Protein AF-A0A224Z0H7-F1 (afdb_monomer_lite)

Radius of gyration: 17.5 Å; chains: 1; bounding box: 43×36×44 Å

Foldseek 3Di:
DLVVLLVVCVVDVDQEDEPELPDDDCPVLVPDPVSVVVCVVVVHDDVLVVSLVVVLVVQVSNVVSNHEYEYELSCVVSVRDHDLAYEYEYADPPRLVSCCVCVVVNYHYHYCNQPPVVPDDPDPCVVSSVPDDPPND

pLDDT: mean 95.7, std 2.42, range [88.25, 98.56]

Secondary structure (DSSP, 8-state):
-HHHHHHHHHH--SSEEE----S---HHHHH-HHHHHHHHHHT--SHHHHHHHHHHHHHHHHHHTT-EEEEEHHHHHTT----TTPEEEE-SSSHHHHHHHHHHTT-EEEE-TT--SSS--SS-THHHHHH--TT--

Sequence (137 aa):
MSRFFTEVARVFPDQYLHLGGDEVDFDCWKSNPNITCFMQKIGISSFEQLEEHYIQRLLEIVRTLGKSYVVWQEVFDNNVKIAPDTVVHVWKPPHNEELALATSAGYKALLSACWYLDHISYGSDWKKYYACDPHDF

Organism: NCBI:txid60191

Structure (mmCIF, N/CA/C/O backbone):
data_AF-A0A224Z0H7-F1
#
_entry.id   AF-A0A224Z0H7-F1
#
loop_
_atom_site.group_PDB
_atom_site.id
_atom_site.type_symbol
_atom_site.label_atom_id
_atom_site.label_alt_id
_atom_site.label_comp_id
_atom_site.label_asym_id
_atom_site.label_entity_id
_atom_site.label_seq_id
_atom_site.pdbx_PDB_ins_code
_atom_site.Cartn_x
_atom_site.Cartn_y
_atom_site.Cartn_z
_atom_site.occupancy
_atom_site.B_iso_or_equiv
_atom_site.auth_seq_id
_atom_site.auth_comp_id
_atom_site.auth_asym_id
_atom_site.auth_atom_id
_atom_site.pdbx_PDB_model_num
ATOM 1 N N . MET A 1 1 ? -17.216 7.082 3.456 1.00 88.88 1 MET A N 1
ATOM 2 C CA . MET A 1 1 ? -16.425 6.140 2.636 1.00 88.88 1 MET A CA 1
ATOM 3 C C . MET A 1 1 ? -17.220 4.947 2.112 1.00 88.88 1 MET A C 1
ATOM 5 O O . MET A 1 1 ? -17.126 4.700 0.922 1.00 88.88 1 MET A O 1
ATOM 9 N N . SER A 1 2 ? -18.071 4.277 2.904 1.00 94.75 2 SER A N 1
ATOM 10 C CA . SER A 1 2 ? -18.829 3.090 2.437 1.00 94.75 2 SER A CA 1
ATOM 11 C C . SER A 1 2 ? -19.592 3.271 1.110 1.00 94.75 2 SER A C 1
ATOM 13 O O . SER A 1 2 ? -19.425 2.457 0.204 1.00 94.75 2 SER A O 1
ATOM 15 N N . ARG A 1 3 ? -20.350 4.367 0.933 1.00 97.50 3 ARG A N 1
ATOM 16 C CA . ARG A 1 3 ? -21.063 4.644 -0.331 1.00 97.50 3 ARG A CA 1
ATOM 17 C C . ARG A 1 3 ? -20.128 4.711 -1.545 1.00 97.50 3 ARG A C 1
ATOM 19 O O . ARG A 1 3 ? -20.461 4.159 -2.584 1.00 97.50 3 ARG A O 1
ATOM 26 N N . PHE A 1 4 ? -18.977 5.366 -1.396 1.00 97.88 4 PHE A N 1
ATOM 27 C CA . PHE A 1 4 ? -17.991 5.512 -2.467 1.00 97.88 4 PHE A CA 1
ATOM 28 C C . PHE A 1 4 ? -17.381 4.159 -2.840 1.00 97.88 4 PHE A C 1
ATOM 30 O O . PHE A 1 4 ? -17.461 3.751 -3.991 1.00 97.88 4 PHE A O 1
ATOM 37 N N . PHE A 1 5 ? -16.880 3.399 -1.862 1.00 97.19 5 PHE A N 1
ATOM 38 C CA . PHE A 1 5 ? -16.296 2.085 -2.145 1.00 97.19 5 PHE A CA 1
ATOM 39 C C . PHE A 1 5 ? -17.317 1.065 -2.658 1.00 97.19 5 PHE A C 1
ATOM 41 O O . PHE A 1 5 ? -16.957 0.195 -3.440 1.00 97.19 5 PHE A O 1
ATOM 48 N N . THR A 1 6 ? -18.599 1.205 -2.304 1.00 97.75 6 THR A N 1
ATOM 49 C CA . THR A 1 6 ? -19.676 0.402 -2.909 1.00 97.75 6 THR A CA 1
ATOM 50 C C . THR A 1 6 ? -19.810 0.679 -4.407 1.00 97.75 6 THR A C 1
ATOM 52 O O . THR A 1 6 ? -20.038 -0.243 -5.183 1.00 97.75 6 THR A O 1
ATOM 55 N N . GLU A 1 7 ? -19.688 1.939 -4.827 1.00 98.25 7 GLU A N 1
ATOM 56 C CA . GLU A 1 7 ? -19.693 2.309 -6.244 1.00 98.25 7 GLU A CA 1
ATOM 57 C C . GLU A 1 7 ? -18.439 1.786 -6.951 1.00 98.25 7 GLU A C 1
ATOM 59 O O . GLU A 1 7 ? -18.563 1.093 -7.957 1.00 98.25 7 GLU A O 1
ATOM 64 N N . VAL A 1 8 ? -17.252 2.013 -6.375 1.00 97.94 8 VAL A N 1
ATOM 65 C CA . VAL A 1 8 ? -15.973 1.496 -6.895 1.00 97.94 8 VAL A CA 1
ATOM 66 C C . VAL A 1 8 ? -16.037 -0.023 -7.081 1.00 97.94 8 VAL A C 1
ATOM 68 O O . VAL A 1 8 ? -15.767 -0.518 -8.170 1.00 97.94 8 VAL A O 1
ATOM 71 N N . ALA A 1 9 ? -16.487 -0.772 -6.073 1.00 96.75 9 ALA A N 1
ATOM 72 C CA . ALA A 1 9 ? -16.592 -2.230 -6.146 1.00 96.75 9 ALA A CA 1
ATOM 73 C C . ALA A 1 9 ? -17.585 -2.727 -7.214 1.00 96.75 9 ALA A C 1
ATOM 75 O O . ALA A 1 9 ? -17.457 -3.860 -7.676 1.00 96.75 9 ALA A O 1
ATOM 76 N N . ARG A 1 10 ? -18.570 -1.902 -7.605 1.00 97.12 10 ARG A N 1
ATOM 77 C CA . ARG A 1 10 ? -19.505 -2.198 -8.705 1.00 97.12 10 ARG A CA 1
ATOM 78 C C . ARG A 1 10 ? -18.923 -1.865 -10.075 1.00 97.12 10 ARG A C 1
ATOM 80 O O . ARG A 1 10 ? -19.218 -2.573 -11.030 1.00 97.12 10 ARG A O 1
ATOM 87 N N . VAL A 1 11 ? -18.150 -0.786 -10.176 1.00 98.44 11 VAL A N 1
ATOM 88 C CA . VAL A 1 11 ? -17.534 -0.334 -11.433 1.00 98.44 11 VAL A CA 1
ATOM 89 C C . VAL A 1 11 ? -16.356 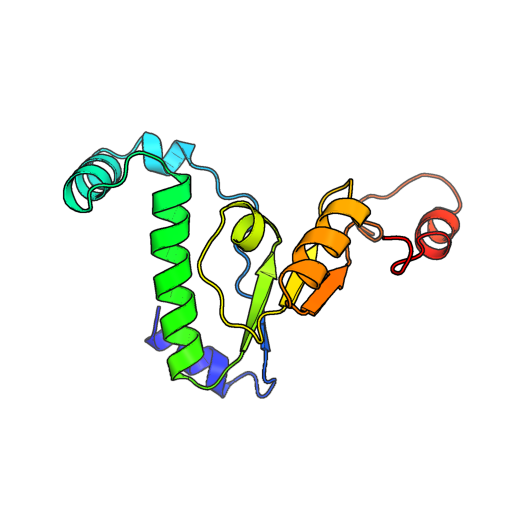-1.227 -11.816 1.00 98.44 11 VAL A C 1
ATOM 91 O O . VAL A 1 11 ? -16.219 -1.591 -12.982 1.00 98.44 11 VAL A O 1
ATOM 94 N N . PHE A 1 12 ? -15.525 -1.604 -10.844 1.00 97.94 12 PHE A N 1
ATOM 95 C CA . PHE A 1 12 ? -14.320 -2.393 -11.074 1.00 97.94 12 PHE A CA 1
ATOM 96 C C . PHE A 1 12 ? -14.573 -3.873 -10.734 1.00 97.94 12 PHE A C 1
ATOM 98 O O . PHE A 1 12 ? -14.758 -4.223 -9.562 1.00 97.94 12 PHE A O 1
ATOM 105 N N . PRO A 1 13 ? -14.595 -4.770 -11.740 1.00 96.50 13 PRO A N 1
ATOM 106 C CA . PRO A 1 13 ? -14.902 -6.181 -11.521 1.00 96.50 13 PRO A CA 1
ATOM 107 C C . PRO A 1 13 ? -13.764 -6.936 -10.826 1.00 96.50 13 PRO A C 1
ATOM 109 O O . PRO A 1 13 ? -14.037 -7.955 -10.196 1.00 96.50 13 PRO A O 1
ATOM 112 N N . ASP A 1 14 ? -12.528 -6.428 -10.898 1.00 97.81 14 ASP A N 1
ATOM 113 C CA . ASP A 1 14 ? -11.346 -7.065 -10.311 1.00 97.81 14 ASP A CA 1
ATOM 114 C C . ASP A 1 14 ? -11.503 -7.329 -8.808 1.00 97.81 14 ASP A C 1
ATOM 116 O O . ASP A 1 14 ? -12.177 -6.578 -8.097 1.00 97.81 14 ASP A O 1
ATOM 120 N N . GLN A 1 15 ? -10.909 -8.418 -8.323 1.00 95.69 15 GLN A N 1
ATOM 121 C CA . GLN A 1 15 ? -11.040 -8.833 -6.930 1.00 95.69 15 GLN A CA 1
ATOM 122 C C . GLN A 1 15 ? -10.309 -7.898 -5.960 1.00 95.69 15 GLN A C 1
ATOM 124 O O . GLN A 1 15 ? -10.721 -7.788 -4.803 1.00 95.69 15 GLN A O 1
ATOM 129 N N . TYR A 1 16 ? -9.251 -7.232 -6.417 1.00 96.44 16 TYR A N 1
ATOM 130 C CA . TYR A 1 16 ? -8.389 -6.402 -5.596 1.00 96.44 16 TYR A CA 1
ATOM 131 C C . TYR A 1 16 ? -8.673 -4.912 -5.797 1.00 96.44 16 TYR A C 1
ATOM 133 O O . TYR A 1 16 ? -8.872 -4.426 -6.908 1.00 96.44 16 TYR A O 1
ATOM 141 N N . LEU A 1 17 ? -8.640 -4.163 -4.696 1.00 97.31 17 LEU A N 1
ATOM 142 C CA . LEU A 1 17 ? -8.598 -2.702 -4.707 1.00 97.31 17 LEU A CA 1
ATOM 143 C C . LEU A 1 17 ? -7.297 -2.228 -4.056 1.00 97.31 17 LEU A C 1
ATOM 145 O O . LEU A 1 17 ? -6.967 -2.663 -2.954 1.00 97.31 17 LEU A O 1
ATOM 149 N N . HIS A 1 18 ? -6.572 -1.325 -4.717 1.00 97.88 18 HIS A N 1
ATOM 150 C CA . HIS A 1 18 ? -5.409 -0.678 -4.111 1.00 97.88 18 HIS A CA 1
ATOM 151 C C . HIS A 1 18 ? -5.878 0.475 -3.223 1.00 97.88 18 HIS A C 1
ATOM 153 O O . HIS A 1 18 ? -6.560 1.383 -3.698 1.00 97.88 18 HIS A O 1
ATOM 159 N N . LEU A 1 19 ? -5.547 0.429 -1.934 1.00 96.94 19 LEU A N 1
ATOM 160 C CA . LEU A 1 19 ? -6.057 1.380 -0.938 1.00 96.94 19 LEU A CA 1
ATOM 161 C C . LEU A 1 19 ? -5.064 2.488 -0.584 1.00 96.94 19 LEU A C 1
ATOM 163 O O . LEU A 1 19 ? -5.439 3.429 0.112 1.00 96.94 19 LEU A O 1
ATOM 167 N N . GLY A 1 20 ? -3.838 2.397 -1.100 1.00 96.56 20 GLY A N 1
ATOM 168 C CA . GLY A 1 20 ? -2.787 3.369 -0.824 1.00 96.56 20 GLY A CA 1
ATOM 169 C C . GLY A 1 20 ? -2.241 3.162 0.586 1.00 96.56 20 GLY A C 1
ATOM 170 O O . GLY A 1 20 ? -1.921 2.026 0.947 1.00 96.56 20 GLY A O 1
ATOM 171 N N . GLY A 1 21 ? -2.186 4.246 1.360 1.00 93.56 21 GLY A N 1
ATOM 172 C CA . GLY A 1 21 ? -1.640 4.262 2.720 1.00 93.56 21 GLY A CA 1
ATOM 173 C C . GLY A 1 21 ? -0.163 4.652 2.777 1.00 93.56 21 GLY A C 1
ATOM 174 O O . GLY A 1 21 ? 0.497 4.329 3.749 1.00 93.56 21 GLY A O 1
ATOM 175 N N . ASP A 1 22 ? 0.350 5.290 1.728 1.00 95.38 22 ASP A N 1
ATOM 176 C CA . ASP A 1 22 ? 1.705 5.822 1.609 1.00 95.38 22 ASP A CA 1
ATOM 177 C C . ASP A 1 22 ? 1.795 7.287 2.059 1.00 95.38 22 ASP A C 1
ATOM 179 O O . ASP A 1 22 ? 0.823 8.039 1.970 1.00 95.38 22 ASP A O 1
ATOM 183 N N . GLU A 1 23 ? 2.989 7.684 2.517 1.00 93.06 23 GLU A N 1
ATOM 184 C CA . GLU A 1 23 ? 3.413 9.081 2.721 1.00 93.06 23 GLU A CA 1
ATOM 185 C C . GLU A 1 23 ? 2.418 9.975 3.489 1.00 93.06 23 GLU A C 1
ATOM 187 O O . GLU A 1 23 ? 2.245 11.160 3.187 1.00 93.06 23 GLU A O 1
ATOM 192 N N . VAL A 1 24 ? 1.751 9.428 4.509 1.00 93.31 24 VAL A N 1
ATOM 193 C CA . VAL A 1 24 ? 0.796 10.207 5.302 1.00 93.31 24 VAL A CA 1
ATOM 194 C C . VAL A 1 24 ? 1.534 11.244 6.152 1.00 93.31 24 VAL A C 1
ATOM 196 O O . VAL A 1 24 ? 2.180 10.929 7.147 1.00 93.31 24 VAL A O 1
ATOM 199 N N . ASP A 1 25 ? 1.398 12.514 5.771 1.00 94.31 25 ASP A N 1
ATOM 200 C CA . ASP A 1 25 ? 1.919 13.644 6.539 1.00 94.31 25 ASP A CA 1
ATOM 201 C C . ASP A 1 25 ? 1.033 13.951 7.760 1.00 94.31 25 ASP A C 1
ATOM 203 O O . ASP A 1 25 ? -0.148 14.308 7.654 1.00 94.31 25 ASP A O 1
ATOM 207 N N . PHE A 1 26 ? 1.626 13.850 8.949 1.00 94.62 26 PHE A N 1
ATOM 208 C CA . PHE A 1 26 ? 0.942 14.064 10.220 1.00 94.62 26 PHE A CA 1
ATOM 209 C C . PHE A 1 26 ? 0.900 15.529 10.676 1.00 94.62 26 PHE A C 1
ATOM 211 O O . PHE A 1 26 ? 0.164 15.840 11.619 1.00 94.62 26 PHE A O 1
ATOM 218 N N . ASP A 1 27 ? 1.616 16.459 10.038 1.00 97.00 27 ASP A N 1
ATOM 219 C CA . ASP A 1 27 ? 1.698 17.852 10.502 1.00 97.00 27 ASP A CA 1
ATOM 220 C C . ASP A 1 27 ? 0.334 18.560 10.466 1.00 97.00 27 ASP A C 1
ATOM 222 O O . ASP A 1 27 ? -0.036 19.309 11.385 1.00 97.00 27 ASP A O 1
ATOM 226 N N . CYS A 1 28 ? -0.485 18.261 9.455 1.00 97.50 28 CYS A N 1
ATOM 227 C CA . CYS A 1 28 ? -1.849 18.779 9.373 1.00 97.50 28 CYS A CA 1
ATOM 228 C C . CYS A 1 28 ? -2.736 18.244 10.513 1.00 97.50 28 CYS A C 1
ATOM 230 O O . CYS A 1 28 ? -3.506 18.996 11.115 1.00 97.50 28 CYS A O 1
ATOM 232 N N . TRP A 1 29 ? -2.603 16.963 10.867 1.00 97.56 29 TRP A N 1
ATOM 233 C CA . TRP A 1 29 ? -3.341 16.373 11.988 1.00 97.56 29 TRP A CA 1
ATOM 234 C C . TRP A 1 29 ? -2.895 16.946 13.327 1.00 97.56 29 TRP A C 1
ATOM 236 O O . TRP A 1 29 ? -3.727 17.297 14.165 1.00 97.56 29 TRP A O 1
ATOM 246 N N . LYS A 1 30 ? -1.585 17.108 13.500 1.00 96.12 30 LYS A N 1
ATOM 247 C CA . LYS A 1 30 ? -0.966 17.653 14.705 1.00 96.12 30 LYS A CA 1
ATOM 248 C C . LYS A 1 30 ? -1.359 19.099 14.972 1.00 96.12 30 LYS A C 1
ATOM 250 O O . LYS A 1 30 ? -1.572 19.470 16.125 1.00 96.12 30 LYS A O 1
ATOM 255 N N . SER A 1 31 ? -1.485 19.909 13.924 1.00 97.44 31 SER A N 1
ATOM 256 C CA . SER A 1 31 ? -1.899 21.312 14.044 1.00 97.44 31 SER A CA 1
ATOM 257 C C . SER A 1 31 ? -3.396 21.498 14.333 1.00 97.44 31 SER A C 1
ATOM 259 O O . SER A 1 31 ? -3.816 22.598 14.696 1.00 97.44 31 SER A O 1
ATOM 261 N N . ASN A 1 32 ? -4.217 20.446 14.222 1.00 98.19 32 ASN A N 1
ATOM 262 C CA . ASN A 1 32 ? -5.666 20.541 14.371 1.00 98.19 32 ASN A CA 1
ATOM 263 C C . ASN A 1 32 ? -6.144 20.155 15.793 1.00 98.19 32 ASN A C 1
ATOM 265 O O . ASN A 1 32 ? -6.084 18.980 16.169 1.00 98.19 32 ASN A O 1
ATOM 269 N N . PRO A 1 33 ? -6.718 21.091 16.578 1.00 97.81 33 PRO A N 1
ATOM 270 C CA . PRO A 1 33 ? -7.136 20.820 17.958 1.00 97.81 33 PRO A CA 1
ATOM 271 C C . PRO A 1 33 ? -8.307 19.831 18.073 1.00 97.81 33 PRO A C 1
ATOM 273 O O . PRO A 1 33 ? -8.438 19.138 19.081 1.00 97.81 33 PRO A O 1
ATOM 276 N N . ASN A 1 34 ? -9.160 19.725 17.050 1.00 98.50 34 ASN A N 1
ATOM 277 C CA . ASN A 1 34 ? -10.254 18.753 17.062 1.00 98.50 34 ASN A CA 1
ATOM 278 C C . ASN A 1 34 ? -9.723 17.325 16.889 1.00 98.50 34 ASN A C 1
ATOM 280 O O . ASN A 1 34 ? -10.263 16.397 17.490 1.00 98.50 34 ASN A O 1
ATOM 284 N N . ILE A 1 35 ? -8.660 17.152 16.097 1.00 98.00 35 ILE A N 1
ATOM 285 C CA . ILE A 1 35 ? -8.024 15.849 15.880 1.00 98.00 35 ILE A CA 1
ATOM 286 C C . ILE A 1 35 ? -7.283 15.411 17.140 1.00 98.00 35 ILE A C 1
ATOM 288 O O . ILE A 1 35 ? -7.489 14.292 17.598 1.00 98.00 35 ILE A O 1
ATOM 292 N N . THR A 1 36 ? -6.508 16.295 17.769 1.00 96.12 36 THR A N 1
ATOM 293 C CA . THR A 1 36 ? -5.814 15.955 19.022 1.00 96.12 36 THR A CA 1
ATOM 294 C C . THR A 1 36 ? -6.794 15.642 20.159 1.00 96.12 36 THR A C 1
ATOM 296 O O . THR A 1 36 ? -6.587 14.686 20.906 1.00 96.12 36 THR A O 1
ATOM 299 N N . CYS A 1 37 ? -7.919 16.362 20.249 1.00 97.75 37 CYS A N 1
ATOM 300 C CA . CYS A 1 37 ? -9.001 16.026 21.178 1.00 97.75 37 CYS A CA 1
ATOM 301 C C . CYS A 1 37 ? -9.635 14.660 20.860 1.00 97.75 37 CYS A C 1
ATOM 303 O O . CYS A 1 37 ? -9.899 13.863 21.764 1.00 97.75 37 CYS A O 1
ATOM 305 N N . PHE A 1 38 ? -9.850 14.353 19.578 1.00 98.06 38 PHE A N 1
ATOM 306 C CA . PHE A 1 38 ? -10.345 13.046 19.152 1.00 98.06 38 PHE A CA 1
ATOM 307 C C . PHE A 1 38 ? -9.377 11.916 19.528 1.00 98.06 38 PHE A C 1
ATOM 309 O O . PHE A 1 38 ? -9.830 10.917 20.081 1.00 98.06 38 PHE A O 1
ATOM 316 N N . MET A 1 39 ? -8.069 12.096 19.316 1.00 97.69 39 MET A N 1
ATOM 317 C CA . MET A 1 39 ? -7.030 11.133 19.707 1.00 97.69 39 MET A CA 1
ATOM 318 C C . MET A 1 39 ? -7.076 10.828 21.207 1.00 97.69 39 MET A C 1
ATOM 320 O O . MET A 1 39 ? -7.121 9.663 21.596 1.00 97.69 39 MET A O 1
ATOM 324 N N . GLN A 1 40 ? -7.175 11.865 22.048 1.00 96.94 40 GLN A N 1
ATOM 325 C CA . GLN A 1 40 ? -7.337 11.703 23.498 1.00 96.94 40 GLN A CA 1
ATOM 326 C C . GLN A 1 40 ? -8.611 10.926 23.850 1.00 96.94 40 GLN A C 1
ATOM 328 O O . GLN A 1 40 ? -8.587 10.052 24.714 1.00 96.94 40 GLN A O 1
ATOM 333 N N . LYS A 1 41 ? -9.725 11.210 23.162 1.00 97.62 41 LYS A N 1
ATOM 334 C CA . LYS A 1 41 ? -11.012 10.541 23.391 1.00 97.62 41 LYS A CA 1
ATOM 335 C C . LYS A 1 41 ? -10.972 9.048 23.061 1.00 97.62 41 LYS A C 1
ATOM 337 O O . LYS A 1 41 ? -11.632 8.271 23.747 1.00 97.62 41 LYS A O 1
ATOM 342 N N . ILE A 1 42 ? -10.253 8.655 22.011 1.00 96.56 42 ILE A N 1
ATOM 343 C CA . ILE A 1 42 ? -10.118 7.245 21.614 1.00 96.56 42 ILE A CA 1
ATOM 344 C C . ILE A 1 42 ? -8.906 6.554 22.255 1.00 96.56 42 ILE A C 1
ATOM 346 O O . ILE A 1 42 ? -8.715 5.361 22.043 1.00 96.56 42 ILE A O 1
ATOM 350 N N . GLY A 1 43 ? -8.126 7.276 23.066 1.00 96.56 43 GLY A N 1
ATOM 351 C CA . GLY A 1 43 ? -7.036 6.721 23.867 1.00 96.56 43 GLY A CA 1
ATOM 352 C C . GLY A 1 43 ? -5.769 6.380 23.082 1.00 96.56 43 GLY A C 1
ATOM 353 O O . GLY A 1 43 ? -5.047 5.478 23.495 1.00 96.56 43 GLY A O 1
ATOM 354 N N . ILE A 1 44 ? -5.495 7.074 21.974 1.00 95.38 44 ILE A N 1
ATOM 355 C CA . ILE A 1 44 ? -4.259 6.895 21.193 1.00 95.38 44 ILE A CA 1
ATOM 356 C C . ILE A 1 44 ? -3.287 8.051 21.432 1.00 95.38 44 ILE A C 1
ATOM 358 O O . ILE A 1 44 ? -3.704 9.190 21.662 1.00 95.38 44 ILE A O 1
ATOM 362 N N . SER A 1 45 ? -1.989 7.757 21.386 1.00 92.56 45 SER A N 1
ATOM 363 C CA . SER A 1 45 ? -0.920 8.705 21.722 1.00 92.56 45 SER A CA 1
ATOM 364 C C . SER A 1 45 ? -0.016 9.072 20.548 1.00 92.56 45 SER A C 1
ATOM 366 O O . SER A 1 45 ? 0.745 10.030 20.674 1.00 92.56 45 SER A O 1
ATOM 368 N N . SER A 1 46 ? -0.087 8.348 19.429 1.00 93.25 46 SER A N 1
ATOM 369 C CA . SER A 1 46 ? 0.711 8.616 18.227 1.00 93.25 46 SER A CA 1
ATOM 370 C C . SER A 1 46 ? -0.173 8.825 16.989 1.00 93.25 46 SER A C 1
ATOM 372 O O . SER A 1 46 ? -1.336 8.413 16.967 1.00 93.25 46 SER A O 1
ATOM 374 N N . PHE A 1 47 ? 0.349 9.513 15.971 1.00 92.75 47 PHE A N 1
ATOM 375 C CA . PHE A 1 47 ? -0.397 9.770 14.732 1.00 92.75 47 PHE A CA 1
ATOM 376 C C . PHE A 1 47 ? -0.404 8.551 13.804 1.00 92.75 47 PHE A C 1
ATOM 378 O O . PHE A 1 47 ? -1.380 8.347 13.093 1.00 92.75 47 PHE A O 1
ATOM 385 N N . GLU A 1 48 ? 0.592 7.678 13.918 1.00 90.69 48 GLU A N 1
ATOM 386 C CA . GLU A 1 48 ? 0.632 6.353 13.295 1.00 90.69 48 GLU A CA 1
ATOM 387 C C . GLU A 1 48 ? -0.541 5.492 13.794 1.00 90.69 48 GLU A C 1
ATOM 389 O O . GLU A 1 48 ? -1.215 4.834 13.012 1.00 90.69 48 GLU A O 1
ATOM 394 N N . GLN A 1 49 ? -0.887 5.568 15.087 1.00 92.12 49 GLN A N 1
ATOM 395 C CA . GLN A 1 49 ? -2.089 4.905 15.617 1.00 92.12 49 GLN A CA 1
ATOM 396 C C . GLN A 1 49 ? -3.391 5.519 15.078 1.00 92.12 49 GLN A C 1
ATOM 398 O O . GLN A 1 49 ? -4.417 4.840 14.982 1.00 92.12 49 GLN A O 1
ATOM 403 N N . LEU A 1 50 ? -3.386 6.816 14.750 1.00 94.62 50 LEU A N 1
ATOM 404 C CA . LEU A 1 50 ? -4.541 7.474 14.136 1.00 94.62 50 LEU A CA 1
ATOM 405 C C . LEU A 1 50 ? -4.695 7.045 12.673 1.00 94.62 50 LEU A C 1
ATOM 407 O O . LEU A 1 50 ? -5.817 6.797 12.223 1.00 94.62 50 LEU A O 1
ATOM 411 N N . GLU A 1 51 ? -3.583 6.920 11.954 1.00 92.88 51 GLU A N 1
ATOM 412 C CA . GLU A 1 51 ? -3.530 6.336 10.619 1.00 92.88 51 GLU A CA 1
ATOM 413 C C . GLU A 1 51 ? -4.014 4.881 10.642 1.00 92.88 51 GLU A C 1
ATOM 415 O O . GLU A 1 51 ? -4.938 4.545 9.901 1.00 92.88 51 GLU A O 1
ATOM 420 N N . GLU A 1 52 ? -3.505 4.050 11.557 1.00 91.06 52 GLU A N 1
ATOM 421 C CA . GLU A 1 52 ? -3.982 2.680 11.774 1.00 91.06 52 GLU A CA 1
ATOM 422 C C . GLU A 1 52 ? -5.502 2.666 11.986 1.00 91.06 52 GLU A C 1
ATOM 424 O O . GLU A 1 52 ? -6.223 1.912 11.325 1.00 91.06 52 GLU A O 1
ATOM 429 N N . HIS A 1 53 ? -6.018 3.535 12.864 1.00 93.56 53 HIS A N 1
ATOM 430 C CA . HIS A 1 53 ? -7.452 3.640 13.129 1.00 93.56 53 HIS A CA 1
ATOM 431 C C . HIS A 1 53 ? -8.256 3.973 11.863 1.00 93.56 53 HIS A C 1
ATOM 433 O O . HIS A 1 53 ? -9.355 3.445 11.659 1.00 93.56 53 HIS A O 1
ATOM 439 N N . TYR A 1 54 ? -7.740 4.858 11.011 1.00 94.69 54 TYR A N 1
ATOM 440 C CA . TYR A 1 54 ? -8.371 5.203 9.742 1.00 94.69 54 TYR A CA 1
ATOM 441 C C . TYR A 1 54 ? -8.347 4.024 8.761 1.00 94.69 54 TYR A C 1
ATOM 443 O O . TYR A 1 54 ? -9.401 3.643 8.236 1.00 94.69 54 TYR A O 1
ATOM 451 N N . ILE A 1 55 ? -7.174 3.423 8.551 1.00 93.81 55 ILE A N 1
ATOM 452 C CA . ILE A 1 55 ? -6.979 2.340 7.587 1.00 93.81 55 ILE A CA 1
ATOM 453 C C . ILE A 1 55 ? -7.814 1.126 7.983 1.00 93.81 55 ILE A C 1
ATOM 455 O O . ILE A 1 55 ? -8.570 0.637 7.151 1.00 93.81 55 ILE A O 1
ATOM 459 N N . GLN A 1 56 ? -7.819 0.701 9.250 1.00 92.25 56 GLN A N 1
ATOM 460 C CA . GLN A 1 56 ? -8.641 -0.432 9.706 1.00 92.25 56 GLN A CA 1
ATOM 461 C C . GLN A 1 56 ? -10.126 -0.272 9.353 1.00 92.25 56 GLN A C 1
ATOM 463 O O . GLN A 1 56 ? -10.780 -1.220 8.912 1.00 92.25 56 GLN A O 1
ATOM 468 N N . ARG A 1 57 ? -10.677 0.939 9.496 1.00 94.19 57 ARG A N 1
ATOM 469 C CA . ARG A 1 57 ? -12.076 1.216 9.129 1.00 94.19 57 ARG A CA 1
ATOM 470 C C . ARG A 1 57 ? -12.300 1.132 7.625 1.00 94.19 57 ARG A C 1
ATOM 472 O O . ARG A 1 57 ? -13.379 0.720 7.198 1.00 94.19 57 ARG A O 1
ATOM 479 N N . LEU A 1 58 ? -11.316 1.542 6.831 1.00 94.81 58 LEU A N 1
ATOM 480 C CA . LEU A 1 58 ? -11.358 1.427 5.381 1.00 94.81 58 LEU A CA 1
ATOM 481 C C . LEU A 1 58 ? -11.284 -0.040 4.931 1.00 94.81 58 LEU A C 1
ATOM 483 O O . LEU A 1 58 ? -12.099 -0.456 4.105 1.00 94.81 58 LEU A O 1
ATOM 487 N N . LEU A 1 59 ? -10.378 -0.827 5.518 1.00 93.31 59 LEU A N 1
ATOM 488 C CA . LEU A 1 59 ? -10.238 -2.259 5.242 1.00 93.31 59 LEU A CA 1
ATOM 489 C C . LEU A 1 59 ? -11.542 -3.009 5.518 1.00 93.31 59 LEU A C 1
ATOM 491 O O . LEU A 1 59 ? -11.986 -3.790 4.680 1.00 93.31 59 LEU A O 1
ATOM 495 N N . GLU A 1 60 ? -12.205 -2.731 6.646 1.00 93.38 60 GLU A N 1
ATOM 496 C CA . GLU A 1 60 ? -13.478 -3.378 6.978 1.00 93.38 60 GLU A CA 1
ATOM 497 C C . GLU A 1 60 ? -14.575 -3.033 5.961 1.00 93.38 60 GLU A C 1
ATOM 499 O O . GLU A 1 60 ? -15.310 -3.915 5.523 1.00 93.38 60 GLU A O 1
ATOM 504 N N . ILE A 1 61 ? -14.655 -1.778 5.501 1.00 95.31 61 ILE A N 1
ATOM 505 C CA . ILE A 1 61 ? -15.599 -1.392 4.441 1.00 95.31 61 ILE A CA 1
ATOM 506 C C . ILE A 1 61 ? -15.367 -2.239 3.187 1.00 95.31 61 ILE A C 1
ATOM 508 O O . ILE A 1 61 ? -16.315 -2.821 2.665 1.00 95.31 61 ILE A O 1
ATOM 512 N N . VAL A 1 62 ? -14.127 -2.323 2.706 1.00 95.31 62 VAL A N 1
ATOM 513 C CA . VAL A 1 62 ? -13.791 -3.064 1.480 1.00 95.31 62 VAL A CA 1
ATOM 514 C C . VAL A 1 62 ? -14.062 -4.559 1.650 1.00 95.31 62 VAL A C 1
ATOM 516 O O . VAL A 1 62 ? -14.653 -5.188 0.771 1.00 95.31 62 VAL A O 1
ATOM 519 N N . ARG A 1 63 ? -13.752 -5.104 2.829 1.00 92.38 63 ARG A N 1
ATOM 520 C CA . ARG A 1 63 ? -14.020 -6.499 3.187 1.00 92.38 63 ARG A CA 1
ATOM 521 C C . ARG A 1 63 ? -15.511 -6.831 3.157 1.00 92.38 63 ARG A C 1
ATOM 523 O O . ARG A 1 63 ? -15.889 -7.867 2.616 1.00 92.38 63 ARG A O 1
ATOM 530 N N . THR A 1 64 ? -16.379 -5.946 3.660 1.00 94.94 64 THR A N 1
ATOM 531 C CA . THR A 1 64 ? -17.844 -6.150 3.599 1.00 94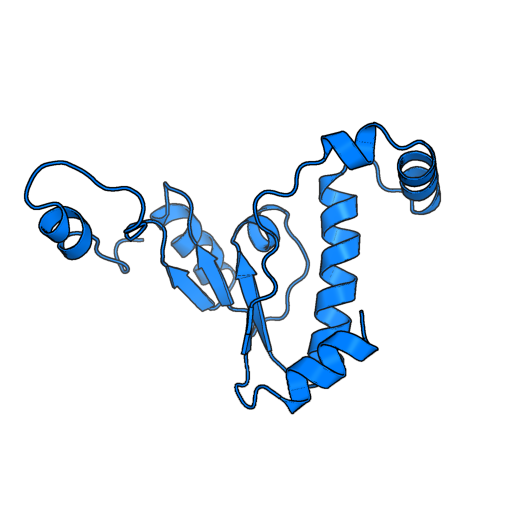.94 64 THR A CA 1
ATOM 532 C C . THR A 1 64 ? -18.401 -6.165 2.173 1.00 94.94 64 THR A C 1
ATOM 534 O O . THR A 1 64 ? -19.497 -6.673 1.950 1.00 94.94 64 THR A O 1
ATOM 537 N N . LEU A 1 65 ? -17.645 -5.650 1.199 1.00 95.81 65 LEU A N 1
ATOM 538 C CA . LEU A 1 65 ? -17.998 -5.661 -0.221 1.00 95.81 65 LEU A CA 1
ATOM 539 C C . LEU A 1 65 ? -17.483 -6.915 -0.951 1.00 95.81 65 LEU A C 1
ATOM 541 O O . LEU A 1 65 ? -17.673 -7.029 -2.160 1.00 95.81 65 LEU A O 1
ATOM 545 N N . GLY A 1 66 ? -16.840 -7.848 -0.239 1.00 94.44 66 GLY A N 1
ATOM 546 C CA . GLY A 1 66 ? -16.305 -9.091 -0.802 1.00 94.44 66 GLY A CA 1
ATOM 547 C C . GLY A 1 66 ? -15.046 -8.906 -1.653 1.00 94.44 66 GLY A C 1
ATOM 548 O O . GLY A 1 66 ? -14.691 -9.814 -2.400 1.00 94.44 66 GLY A O 1
ATOM 549 N N . LYS A 1 67 ? -14.384 -7.747 -1.560 1.00 95.06 67 LYS A N 1
ATOM 550 C CA . LYS A 1 67 ? -13.135 -7.437 -2.268 1.00 95.06 67 LYS A CA 1
ATOM 551 C C . LYS A 1 67 ? -11.931 -7.647 -1.347 1.00 95.06 67 LYS A C 1
ATOM 553 O O . LYS A 1 67 ? -12.014 -7.397 -0.143 1.00 95.06 67 LYS A O 1
ATOM 558 N N . SER A 1 68 ? -10.819 -8.066 -1.936 1.00 94.69 68 SER A N 1
ATOM 559 C CA . SER A 1 68 ? -9.501 -8.110 -1.297 1.00 94.69 68 SER A CA 1
ATOM 560 C C . SER A 1 68 ? -8.769 -6.787 -1.546 1.00 94.69 68 SER A C 1
ATOM 562 O O . SER A 1 68 ? -9.227 -5.954 -2.335 1.00 94.69 68 SER A O 1
ATOM 564 N N . TYR A 1 69 ? -7.639 -6.555 -0.881 1.00 94.25 69 TYR A N 1
ATOM 565 C CA . TYR A 1 69 ? -6.935 -5.276 -0.994 1.00 94.25 69 TYR A CA 1
ATOM 566 C C . TYR A 1 69 ? -5.423 -5.404 -1.168 1.00 94.25 69 TYR A C 1
ATOM 568 O O . TYR A 1 69 ? -4.794 -6.367 -0.727 1.00 94.25 69 TYR A O 1
ATOM 576 N N . VAL A 1 70 ? -4.878 -4.399 -1.852 1.00 97.94 70 VAL A N 1
ATOM 577 C CA . VAL A 1 70 ? -3.447 -4.109 -1.969 1.00 97.94 70 VAL A CA 1
ATOM 578 C C . VAL A 1 70 ? -3.177 -2.831 -1.181 1.00 97.94 70 VAL A C 1
ATOM 580 O O . VAL A 1 70 ? -3.946 -1.870 -1.279 1.00 97.94 70 VAL A O 1
ATOM 583 N N . VAL A 1 71 ? -2.111 -2.819 -0.394 1.00 97.56 71 VAL A N 1
ATOM 584 C CA . VAL A 1 71 ? -1.697 -1.667 0.417 1.00 97.56 71 VAL A CA 1
ATOM 585 C C . VAL A 1 71 ? -0.224 -1.380 0.180 1.00 97.56 71 VAL A C 1
ATOM 587 O O . VAL A 1 71 ? 0.536 -2.306 -0.108 1.00 97.56 71 VAL A O 1
ATOM 590 N N . TRP A 1 72 ? 0.181 -0.119 0.304 1.00 98.31 72 TRP A N 1
ATOM 591 C CA . TRP A 1 72 ? 1.605 0.205 0.367 1.00 98.31 72 TRP A CA 1
ATOM 592 C C . TRP A 1 72 ? 2.225 -0.315 1.664 1.00 98.31 72 TRP A C 1
ATOM 594 O O . TRP A 1 72 ? 1.517 -0.573 2.643 1.00 98.31 72 TRP A O 1
ATOM 604 N N . GLN A 1 73 ? 3.545 -0.507 1.645 1.00 97.12 73 GLN A N 1
ATOM 605 C CA . GLN A 1 73 ? 4.268 -1.148 2.740 1.00 97.12 73 GLN A CA 1
ATOM 606 C C . GLN A 1 73 ? 4.081 -0.456 4.093 1.00 97.12 73 GLN A C 1
ATOM 608 O O . GLN A 1 73 ? 3.997 -1.154 5.087 1.00 97.12 73 GLN A O 1
ATOM 613 N N . GLU A 1 74 ? 3.886 0.864 4.151 1.00 95.12 74 GLU A N 1
ATOM 614 C CA . GLU A 1 74 ? 3.678 1.611 5.401 1.00 95.12 74 GLU A CA 1
ATOM 615 C C . GLU A 1 74 ? 2.545 1.042 6.260 1.00 95.12 74 GLU A C 1
ATOM 617 O O . GLU A 1 74 ? 2.634 1.020 7.484 1.00 95.12 74 GLU A O 1
ATOM 622 N N . V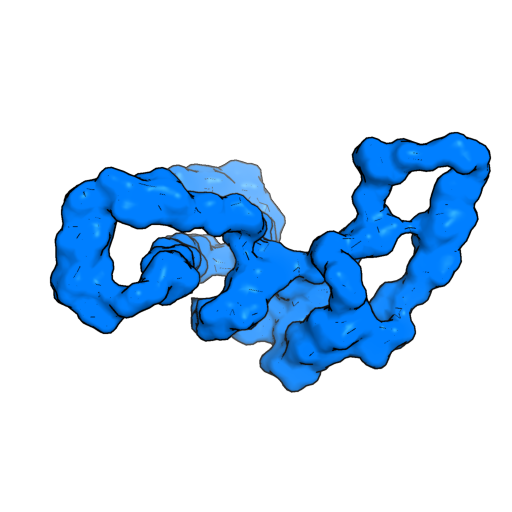AL A 1 75 ? 1.486 0.527 5.631 1.00 94.38 75 VAL A N 1
ATOM 623 C CA . VAL A 1 75 ? 0.374 -0.113 6.347 1.00 94.38 75 VAL A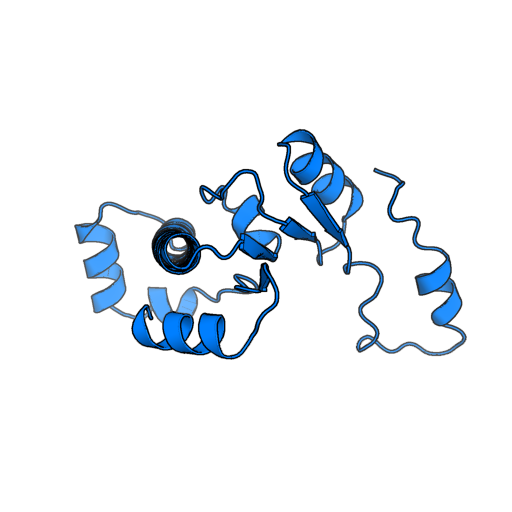 CA 1
ATOM 624 C C . VAL A 1 75 ? 0.847 -1.361 7.096 1.00 94.38 75 VAL A C 1
ATOM 626 O O . VAL A 1 75 ? 0.393 -1.639 8.206 1.00 94.38 75 VAL A O 1
ATOM 629 N N . PHE A 1 76 ? 1.764 -2.113 6.496 1.00 94.88 76 PHE A N 1
ATOM 630 C CA . PHE A 1 76 ? 2.412 -3.256 7.123 1.00 94.88 76 PHE A CA 1
ATOM 631 C C . PHE A 1 76 ? 3.483 -2.808 8.136 1.00 94.88 76 PHE A C 1
ATOM 633 O O . PHE A 1 76 ? 3.447 -3.284 9.271 1.00 94.88 76 PHE A O 1
ATOM 640 N N . ASP A 1 77 ? 4.339 -1.840 7.785 1.00 93.25 77 ASP A N 1
ATOM 641 C CA . ASP A 1 77 ? 5.394 -1.267 8.640 1.00 93.25 77 ASP A CA 1
ATOM 642 C C . ASP A 1 77 ? 4.813 -0.735 9.969 1.00 93.25 77 ASP A C 1
ATOM 644 O O . ASP A 1 77 ? 5.361 -0.964 11.050 1.00 93.25 77 ASP A O 1
ATOM 648 N N . ASN A 1 78 ? 3.647 -0.081 9.902 1.00 89.19 78 ASN A N 1
ATOM 649 C CA . ASN A 1 78 ? 2.923 0.478 11.049 1.00 89.19 78 ASN A CA 1
ATOM 650 C C . ASN A 1 78 ? 2.099 -0.574 11.817 1.00 89.19 78 ASN A C 1
ATOM 652 O O . ASN A 1 78 ? 1.320 -0.232 12.709 1.00 89.19 78 ASN A O 1
ATOM 656 N N . ASN A 1 79 ? 2.278 -1.861 11.501 1.00 88.25 79 ASN A N 1
ATOM 657 C CA . ASN A 1 79 ? 1.684 -3.010 12.183 1.00 88.25 79 ASN A CA 1
ATOM 658 C C . ASN A 1 79 ? 0.141 -2.992 12.199 1.00 88.25 79 ASN A C 1
ATOM 660 O O . ASN A 1 79 ? -0.500 -3.492 13.133 1.00 88.25 79 ASN A O 1
ATOM 664 N N . VAL A 1 80 ? -0.468 -2.426 11.150 1.00 88.25 80 VAL A N 1
ATOM 665 C CA . VAL A 1 80 ? -1.922 -2.408 10.975 1.00 88.25 80 VAL A CA 1
ATOM 666 C C . VAL A 1 80 ? -2.417 -3.837 10.778 1.00 88.25 80 VAL A C 1
ATOM 668 O O . VAL A 1 80 ? -1.886 -4.615 9.986 1.00 88.25 80 VAL A O 1
ATOM 671 N N . LYS A 1 81 ? -3.499 -4.197 11.472 1.00 89.06 81 LYS A N 1
ATOM 672 C CA . LYS A 1 81 ? -4.161 -5.491 11.274 1.00 89.06 81 LYS A CA 1
ATOM 673 C C . LYS A 1 81 ? -4.790 -5.569 9.882 1.00 89.06 81 LYS A C 1
ATOM 675 O O . LYS A 1 81 ? -5.860 -5.007 9.649 1.00 89.06 81 LYS A O 1
ATOM 680 N N . ILE A 1 82 ? -4.139 -6.310 8.994 1.00 91.44 82 ILE A N 1
ATOM 681 C CA . ILE A 1 82 ? -4.576 -6.589 7.622 1.00 91.44 82 ILE A CA 1
ATOM 682 C C . ILE A 1 82 ? -5.051 -8.045 7.481 1.00 91.44 82 ILE A C 1
ATOM 684 O O . ILE A 1 82 ? -4.718 -8.911 8.291 1.00 91.44 82 ILE A O 1
ATOM 688 N N . ALA A 1 83 ? -5.889 -8.327 6.483 1.00 90.75 83 ALA A N 1
ATOM 689 C CA . ALA A 1 83 ? -6.400 -9.674 6.237 1.00 90.75 83 ALA A CA 1
ATOM 690 C C . ALA A 1 83 ? -5.307 -10.591 5.655 1.00 90.75 83 ALA A C 1
ATOM 692 O O . ALA A 1 83 ? -4.424 -10.107 4.947 1.00 90.75 83 ALA A O 1
ATOM 693 N N . PRO A 1 84 ? -5.370 -11.916 5.874 1.00 91.12 84 PRO A N 1
ATOM 694 C CA . PRO A 1 84 ? -4.348 -12.842 5.374 1.00 91.12 84 PRO A CA 1
ATOM 695 C C . PRO A 1 84 ? -4.174 -12.853 3.847 1.00 91.12 84 PRO A C 1
ATOM 697 O O . PRO A 1 84 ? -3.118 -13.219 3.348 1.00 91.12 84 PRO A O 1
ATOM 700 N N . ASP A 1 85 ? -5.201 -12.472 3.085 1.00 92.06 85 ASP A N 1
ATOM 701 C CA . ASP A 1 85 ? -5.183 -12.425 1.619 1.00 92.06 85 ASP A CA 1
ATOM 702 C C . ASP A 1 85 ? -4.708 -11.078 1.039 1.00 92.06 85 ASP A C 1
ATOM 704 O O . ASP A 1 85 ? -4.721 -10.902 -0.187 1.00 92.06 85 ASP A O 1
ATOM 708 N N . THR A 1 86 ? -4.281 -10.153 1.906 1.00 94.94 86 THR A N 1
ATOM 709 C CA . THR A 1 86 ? -3.725 -8.842 1.543 1.00 94.94 86 THR A CA 1
ATOM 710 C C . THR A 1 86 ? -2.442 -8.990 0.732 1.00 94.94 86 THR A C 1
ATOM 712 O O . THR A 1 86 ? -1.618 -9.872 0.993 1.00 94.94 86 THR A O 1
ATOM 715 N N . VAL A 1 87 ? -2.261 -8.097 -0.241 1.00 98.00 87 VAL A N 1
ATOM 716 C CA . VAL A 1 87 ? -0.989 -7.924 -0.950 1.00 98.00 87 VAL A CA 1
ATOM 717 C C . VAL A 1 87 ? -0.280 -6.689 -0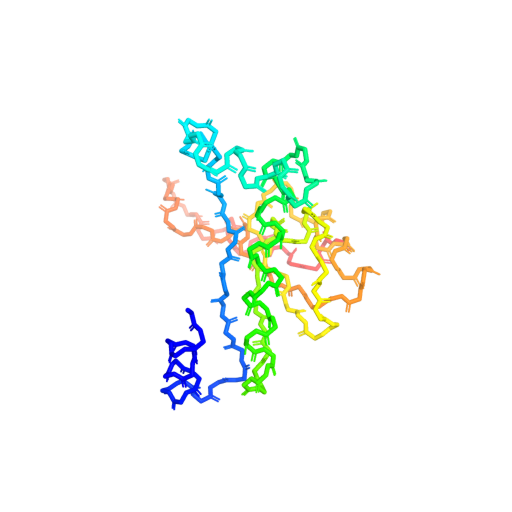.396 1.00 98.00 87 VAL A C 1
ATOM 719 O O . VAL A 1 87 ? -0.831 -5.588 -0.454 1.00 98.00 87 VAL A O 1
ATOM 722 N N . VAL A 1 88 ? 0.931 -6.871 0.124 1.00 98.06 88 VAL A N 1
ATOM 723 C CA . VAL A 1 88 ? 1.820 -5.783 0.552 1.00 98.06 88 VAL A CA 1
ATOM 724 C C . VAL A 1 88 ? 2.646 -5.333 -0.649 1.00 98.06 88 VAL A C 1
ATOM 726 O O . VAL A 1 88 ? 3.349 -6.135 -1.263 1.00 98.06 88 VAL A O 1
ATOM 729 N N . HIS A 1 89 ? 2.538 -4.060 -1.011 1.00 98.56 89 HIS A N 1
ATOM 730 C CA . HIS A 1 89 ? 3.255 -3.470 -2.132 1.00 98.56 89 HIS A CA 1
ATOM 731 C C . HIS A 1 89 ? 4.498 -2.723 -1.629 1.00 98.56 89 HIS A C 1
ATOM 733 O O . HIS A 1 89 ? 4.403 -1.651 -1.032 1.00 98.56 89 HIS A O 1
ATOM 739 N N . VAL A 1 90 ? 5.669 -3.313 -1.868 1.00 98.38 90 VAL A N 1
ATOM 740 C CA . VAL A 1 90 ? 6.982 -2.813 -1.448 1.00 98.38 90 VAL A CA 1
ATOM 741 C C . VAL A 1 90 ? 7.536 -1.851 -2.495 1.00 98.38 90 VAL A C 1
ATOM 743 O O . VAL A 1 90 ? 7.775 -2.234 -3.647 1.00 98.38 90 VAL A O 1
ATOM 746 N N . TRP A 1 91 ? 7.763 -0.605 -2.083 1.00 98.06 91 TRP A N 1
ATOM 747 C CA . TRP A 1 91 ? 8.155 0.496 -2.970 1.00 98.06 91 TRP A CA 1
ATOM 748 C C . TRP A 1 91 ? 9.390 1.269 -2.495 1.00 98.06 91 TRP A C 1
ATOM 750 O O . TRP A 1 91 ? 10.024 1.953 -3.300 1.00 98.06 91 TRP A O 1
ATOM 760 N N . LYS A 1 92 ? 9.797 1.116 -1.229 1.00 97.06 92 LYS A N 1
ATOM 761 C CA . LYS A 1 92 ? 10.991 1.758 -0.667 1.00 97.06 92 LYS A CA 1
ATOM 762 C C . LYS A 1 92 ? 12.204 0.816 -0.707 1.00 97.06 92 LYS A C 1
ATOM 764 O O . LYS A 1 92 ? 12.067 -0.389 -0.502 1.00 97.06 92 LYS A O 1
ATOM 769 N N . PRO A 1 93 ? 13.420 1.335 -0.949 1.00 92.50 93 PRO A N 1
ATOM 770 C CA . PRO A 1 93 ? 14.657 0.624 -0.639 1.00 92.50 93 PRO A CA 1
ATOM 771 C C . PRO A 1 93 ? 15.019 0.745 0.864 1.00 92.50 93 PRO A C 1
ATOM 773 O O . PRO A 1 93 ? 14.739 1.789 1.455 1.00 92.50 93 PRO A O 1
ATOM 776 N N . PRO A 1 94 ? 15.720 -0.239 1.469 1.00 92.94 94 PRO A N 1
ATOM 777 C CA . PRO A 1 94 ? 16.072 -1.551 0.916 1.00 92.94 94 PRO A CA 1
ATOM 778 C C . PRO A 1 94 ? 14.847 -2.481 0.859 1.00 92.94 94 PRO A C 1
ATOM 780 O O . PRO A 1 94 ? 14.176 -2.693 1.859 1.00 92.94 94 PRO A O 1
ATOM 783 N N . HIS A 1 95 ? 14.557 -3.048 -0.316 1.00 95.12 95 HIS A N 1
ATOM 784 C CA . HIS A 1 95 ? 13.312 -3.794 -0.543 1.00 95.12 95 HIS A CA 1
ATOM 785 C C . HIS A 1 95 ? 13.410 -5.283 -0.195 1.00 95.12 95 HIS A C 1
ATOM 787 O O . HIS A 1 95 ? 12.391 -5.885 0.120 1.00 95.12 95 HIS A O 1
ATOM 793 N N . ASN A 1 96 ? 14.606 -5.881 -0.231 1.00 96.31 96 ASN A N 1
ATOM 794 C CA . ASN A 1 96 ? 14.790 -7.314 0.026 1.00 96.31 96 ASN A CA 1
ATOM 795 C C . ASN A 1 96 ? 14.345 -7.672 1.453 1.00 96.31 96 ASN A C 1
ATOM 797 O O . ASN A 1 96 ? 13.554 -8.588 1.646 1.00 96.31 96 ASN A O 1
ATOM 801 N N . GLU A 1 97 ? 14.776 -6.892 2.450 1.00 96.31 97 GLU A N 1
ATOM 802 C CA . GLU A 1 97 ? 14.378 -7.095 3.851 1.00 96.31 97 GLU A CA 1
ATOM 803 C C . GLU A 1 97 ? 12.854 -6.998 4.026 1.00 96.31 97 GLU A C 1
ATOM 805 O O . GLU A 1 97 ? 12.254 -7.843 4.687 1.00 96.31 97 GLU A O 1
ATOM 810 N N . GLU A 1 98 ? 12.214 -6.030 3.367 1.00 97.56 98 GLU A N 1
ATOM 811 C CA . GLU A 1 98 ? 10.763 -5.838 3.435 1.00 97.56 98 GLU A CA 1
ATOM 812 C C . GLU A 1 98 ? 9.990 -6.985 2.766 1.00 97.56 98 GLU A C 1
ATOM 814 O O . GLU A 1 98 ? 9.004 -7.489 3.304 1.00 97.56 98 GLU A O 1
ATOM 819 N N . LEU A 1 99 ? 10.467 -7.465 1.611 1.00 97.81 99 LEU A N 1
ATOM 820 C CA . LEU A 1 99 ? 9.909 -8.645 0.947 1.00 97.81 99 LEU A CA 1
ATOM 821 C C . LEU A 1 99 ? 10.010 -9.881 1.847 1.00 97.81 99 LEU A C 1
ATOM 823 O O . LEU A 1 99 ? 9.027 -10.614 1.992 1.00 97.81 99 LEU A O 1
ATOM 827 N N . ALA A 1 100 ? 11.163 -10.095 2.487 1.00 97.75 100 ALA A N 1
ATOM 828 C CA . ALA A 1 100 ? 11.369 -11.202 3.414 1.00 97.75 100 ALA A CA 1
ATOM 829 C C . ALA A 1 100 ? 10.435 -11.104 4.629 1.00 97.75 100 ALA A C 1
ATOM 831 O O . ALA A 1 100 ? 9.820 -12.104 5.007 1.00 97.75 100 ALA A O 1
ATOM 832 N N . LEU A 1 101 ? 10.266 -9.913 5.210 1.00 97.31 101 LEU A N 1
ATOM 833 C CA . LEU A 1 101 ? 9.361 -9.679 6.339 1.00 97.31 101 LEU A CA 1
ATOM 834 C C . LEU A 1 101 ? 7.895 -9.928 5.964 1.00 97.31 101 LEU A C 1
ATOM 836 O O . LEU A 1 101 ? 7.218 -10.712 6.637 1.00 97.31 101 LEU A O 1
ATOM 840 N N . ALA A 1 102 ? 7.413 -9.324 4.875 1.00 97.19 102 ALA A N 1
ATOM 841 C CA . ALA A 1 102 ? 6.026 -9.455 4.432 1.00 97.19 102 ALA A CA 1
ATOM 842 C C . ALA A 1 102 ? 5.666 -10.911 4.094 1.00 97.19 102 ALA A C 1
ATOM 844 O O . ALA A 1 102 ? 4.627 -11.423 4.524 1.00 97.19 102 ALA A O 1
ATOM 845 N N . THR A 1 103 ? 6.546 -11.607 3.368 1.00 97.19 103 THR A N 1
ATOM 846 C CA . THR A 1 103 ? 6.333 -13.014 2.992 1.00 97.19 103 THR A CA 1
ATOM 847 C C . THR A 1 103 ? 6.467 -13.967 4.180 1.00 97.19 103 THR A C 1
ATOM 849 O O . THR A 1 103 ? 5.660 -14.889 4.305 1.00 97.19 103 THR A O 1
ATOM 852 N N . SER A 1 104 ? 7.403 -13.726 5.106 1.00 97.38 104 SER A N 1
ATOM 853 C CA . SER A 1 104 ? 7.543 -14.514 6.344 1.00 97.38 104 SER A CA 1
ATOM 854 C C . SER A 1 104 ? 6.344 -14.352 7.279 1.00 97.38 104 SER A C 1
ATOM 856 O O . SER A 1 104 ? 5.981 -15.290 7.988 1.00 97.38 104 SER A O 1
ATOM 858 N N . ALA A 1 105 ? 5.689 -13.189 7.253 1.00 96.69 105 ALA A N 1
ATOM 859 C CA . ALA A 1 105 ? 4.424 -12.949 7.944 1.00 96.69 105 ALA A CA 1
ATOM 860 C C . ALA A 1 105 ? 3.213 -13.623 7.259 1.00 96.69 105 ALA A C 1
ATOM 862 O O . ALA A 1 105 ? 2.107 -13.594 7.801 1.00 96.69 105 ALA A O 1
ATOM 863 N N . GLY A 1 106 ? 3.411 -14.267 6.102 1.00 96.94 106 GLY A N 1
ATOM 864 C CA . GLY A 1 106 ? 2.392 -15.022 5.372 1.00 96.94 106 GLY A CA 1
ATOM 865 C C . GLY A 1 106 ? 1.587 -14.205 4.361 1.00 96.94 106 GLY A C 1
ATOM 866 O O . GLY A 1 106 ? 0.614 -14.725 3.812 1.00 96.94 106 GLY A O 1
ATOM 867 N N . TYR A 1 107 ? 1.971 -12.954 4.099 1.00 97.38 107 TYR A N 1
ATOM 868 C CA . TYR A 1 107 ? 1.307 -12.107 3.112 1.00 97.38 107 TYR A CA 1
ATOM 869 C C . TYR A 1 107 ? 1.878 -12.314 1.708 1.00 97.38 107 TYR A C 1
ATOM 871 O O . TYR A 1 107 ? 3.018 -12.742 1.515 1.00 97.38 107 TYR A O 1
ATOM 879 N N . LYS A 1 108 ? 1.077 -11.973 0.696 1.00 97.12 108 LYS A N 1
ATOM 880 C CA . LYS A 1 108 ? 1.578 -11.836 -0.676 1.00 97.12 108 LYS A CA 1
ATOM 881 C C . LYS A 1 108 ? 2.355 -10.526 -0.781 1.00 97.12 108 LYS A C 1
ATOM 883 O O . LYS A 1 108 ? 1.904 -9.518 -0.244 1.00 97.12 108 LYS A O 1
ATOM 888 N N . ALA A 1 109 ? 3.456 -10.524 -1.524 1.00 97.31 109 ALA A N 1
ATOM 889 C CA . ALA A 1 109 ? 4.242 -9.322 -1.779 1.00 97.31 109 ALA A CA 1
ATOM 890 C C . ALA A 1 109 ? 4.207 -8.939 -3.267 1.00 97.31 109 ALA A C 1
ATOM 892 O O . ALA A 1 109 ? 4.224 -9.806 -4.143 1.00 97.31 109 ALA A O 1
ATOM 893 N N . LEU A 1 110 ? 4.157 -7.638 -3.543 1.00 98.19 110 LEU A N 1
ATOM 894 C CA . LEU A 1 110 ? 4.318 -7.033 -4.863 1.00 98.19 110 LEU A CA 1
ATOM 895 C C . LEU A 1 110 ? 5.491 -6.051 -4.791 1.00 98.19 110 LEU A C 1
ATOM 897 O O . LEU A 1 110 ? 5.551 -5.257 -3.859 1.00 98.19 110 LEU A O 1
ATOM 901 N N . LEU A 1 111 ? 6.410 -6.090 -5.755 1.00 98.31 111 LEU A N 1
ATOM 902 C CA . LEU A 1 111 ? 7.599 -5.233 -5.765 1.00 98.31 111 LEU A CA 1
ATOM 903 C C . LEU A 1 111 ? 7.506 -4.161 -6.855 1.00 98.31 111 LEU A C 1
ATOM 905 O O . LEU A 1 111 ? 7.297 -4.483 -8.025 1.00 98.31 111 LEU A O 1
ATOM 909 N N . SER A 1 112 ? 7.759 -2.906 -6.483 1.00 98.12 112 SER A N 1
ATOM 910 C CA . SER A 1 112 ? 7.992 -1.792 -7.416 1.00 98.12 112 SER A CA 1
ATOM 911 C C . SER A 1 112 ? 9.225 -0.946 -7.088 1.00 98.12 112 SER A C 1
ATOM 913 O O . SER A 1 112 ? 9.642 -0.158 -7.935 1.00 98.12 112 SER A O 1
ATOM 915 N N . ALA A 1 113 ? 9.872 -1.140 -5.930 1.00 97.31 113 ALA A N 1
ATOM 916 C CA . ALA A 1 113 ? 10.992 -0.311 -5.460 1.00 97.31 113 ALA A CA 1
ATOM 917 C C . ALA A 1 113 ? 12.161 -0.167 -6.460 1.00 97.31 113 ALA A C 1
ATOM 919 O O . ALA A 1 113 ? 12.812 0.875 -6.535 1.00 97.31 113 ALA A O 1
ATOM 920 N N . CYS A 1 114 ? 12.423 -1.196 -7.271 1.00 96.06 114 CYS A N 1
ATOM 921 C CA . CYS A 1 114 ? 13.438 -1.151 -8.326 1.00 96.06 114 CYS A CA 1
ATOM 922 C C . CYS A 1 114 ? 13.028 -0.364 -9.580 1.00 96.06 114 CYS A C 1
ATOM 924 O O . CYS A 1 114 ? 13.899 0.007 -10.369 1.00 96.06 114 CYS A O 1
ATOM 926 N N . TRP A 1 115 ? 11.730 -0.145 -9.797 1.00 97.56 115 TRP A N 1
ATOM 927 C CA . TRP A 1 115 ? 11.130 0.223 -11.083 1.00 97.56 115 TRP A CA 1
ATOM 928 C C . TRP A 1 115 ? 10.354 1.549 -11.043 1.00 97.56 115 TRP A C 1
ATOM 930 O O . TRP A 1 115 ? 9.353 1.707 -11.737 1.00 97.56 115 TRP A O 1
ATOM 940 N N . TYR A 1 116 ? 10.854 2.535 -10.296 1.00 97.38 116 TYR A N 1
ATOM 941 C CA . TYR A 1 116 ? 10.438 3.935 -10.449 1.00 97.38 116 TYR A CA 1
ATOM 942 C C . TYR A 1 116 ? 10.966 4.483 -11.785 1.00 97.38 116 TYR A C 1
ATOM 944 O O . TYR A 1 116 ? 12.118 4.917 -11.892 1.00 97.38 116 TYR A O 1
ATOM 952 N N . LEU A 1 117 ? 10.155 4.357 -12.840 1.00 97.75 117 LEU A N 1
ATOM 953 C CA . LEU A 1 117 ? 10.496 4.772 -14.211 1.00 97.75 117 LEU A CA 1
ATOM 954 C C . LEU A 1 117 ? 10.368 6.287 -14.430 1.00 97.75 117 LEU A C 1
ATOM 956 O O . LEU A 1 117 ? 10.885 6.824 -15.406 1.00 97.75 117 LEU A O 1
ATOM 960 N N . ASP A 1 118 ? 9.675 6.976 -13.532 1.00 97.38 118 ASP A N 1
ATOM 961 C CA . ASP A 1 118 ? 9.601 8.433 -13.462 1.00 97.38 118 ASP A CA 1
ATOM 962 C C . ASP A 1 118 ? 10.933 9.057 -13.002 1.00 97.38 118 ASP A C 1
ATOM 964 O O . ASP A 1 118 ? 11.274 10.169 -13.411 1.00 97.38 118 ASP A O 1
ATOM 968 N N . HIS A 1 119 ? 11.737 8.317 -12.229 1.00 95.81 119 HIS A N 1
ATOM 969 C CA . HIS A 1 119 ? 13.095 8.698 -11.837 1.00 95.81 119 HIS A CA 1
ATOM 970 C C . HIS A 1 119 ? 14.091 8.501 -12.993 1.00 95.81 119 HIS A C 1
ATOM 972 O O . HIS A 1 119 ? 14.890 7.559 -13.008 1.00 95.81 119 HIS A O 1
ATOM 978 N N . ILE A 1 120 ? 14.053 9.413 -13.967 1.00 96.44 120 ILE A N 1
ATOM 979 C CA . ILE A 1 120 ? 14.907 9.361 -15.159 1.00 96.44 120 ILE A CA 1
ATOM 980 C C . ILE A 1 120 ? 16.397 9.501 -14.822 1.00 96.44 120 ILE A C 1
ATOM 982 O O . ILE A 1 120 ? 16.797 10.219 -13.902 1.00 96.44 120 ILE A O 1
ATOM 986 N N . SER A 1 121 ? 17.249 8.867 -15.625 1.00 96.81 121 SER A N 1
ATOM 987 C CA . SER A 1 121 ? 18.700 9.045 -15.543 1.00 96.81 121 SER A CA 1
ATOM 988 C C . SER A 1 121 ? 19.350 9.038 -16.926 1.00 96.81 121 SER A C 1
ATOM 990 O O . SER A 1 121 ? 18.782 8.554 -17.902 1.00 96.81 121 SER A O 1
ATOM 992 N N . TYR A 1 122 ? 20.540 9.632 -17.040 1.00 97.12 122 TYR A N 1
ATOM 993 C CA . TYR A 1 122 ? 21.263 9.657 -18.309 1.00 97.12 122 TYR A CA 1
ATOM 994 C C . TYR A 1 122 ? 21.863 8.283 -18.636 1.00 97.12 122 TYR A C 1
ATOM 996 O O . TYR A 1 122 ? 22.518 7.666 -17.796 1.00 97.12 122 TYR A O 1
ATOM 1004 N N . GLY A 1 123 ? 21.724 7.850 -19.890 1.00 96.69 123 GLY A N 1
ATOM 1005 C CA . GLY A 1 123 ? 22.304 6.607 -20.399 1.00 96.69 123 GLY A CA 1
ATOM 1006 C C . GLY A 1 123 ? 21.275 5.487 -20.558 1.00 96.69 123 GLY A C 1
ATOM 1007 O O . GLY A 1 123 ? 20.106 5.732 -20.824 1.00 96.69 123 GLY A O 1
ATOM 1008 N N . SER A 1 124 ? 21.733 4.236 -20.471 1.00 96.94 124 SER A N 1
ATOM 1009 C CA . SER A 1 124 ? 20.894 3.037 -20.635 1.00 96.94 124 SER A CA 1
ATOM 1010 C C . SER A 1 124 ? 20.364 2.531 -19.290 1.00 96.94 124 SER A C 1
ATOM 1012 O O . SER A 1 124 ? 20.777 1.468 -18.820 1.00 96.94 124 SER A O 1
ATOM 1014 N N . ASP A 1 125 ? 19.473 3.299 -18.673 1.00 97.31 125 ASP A N 1
ATOM 1015 C CA . ASP A 1 125 ? 18.844 2.994 -17.380 1.00 97.31 125 ASP A CA 1
ATOM 1016 C C . ASP A 1 125 ? 18.046 1.678 -17.365 1.00 97.31 125 ASP A C 1
ATOM 1018 O O . ASP A 1 125 ? 18.008 1.004 -16.338 1.00 97.31 125 ASP A O 1
ATOM 1022 N N . TRP A 1 126 ? 17.544 1.218 -18.517 1.00 97.81 126 TRP A N 1
ATOM 1023 C CA . TRP A 1 126 ? 16.919 -0.103 -18.670 1.00 97.81 126 TRP A CA 1
ATOM 1024 C C . TRP A 1 126 ? 17.763 -1.253 -18.104 1.00 97.81 126 TRP A C 1
ATOM 1026 O O . TRP A 1 126 ? 17.207 -2.231 -17.610 1.00 97.81 126 TRP A O 1
ATOM 1036 N N . LYS A 1 127 ? 19.100 -1.135 -18.123 1.00 97.94 127 LYS A N 1
ATOM 1037 C CA . LYS A 1 127 ? 20.005 -2.144 -17.553 1.00 97.94 127 LYS A CA 1
ATOM 1038 C C . LYS A 1 127 ? 19.843 -2.274 -16.039 1.00 97.94 127 LYS A C 1
ATOM 1040 O O . LYS A 1 127 ? 19.915 -3.385 -15.530 1.00 97.94 127 LYS A O 1
ATOM 1045 N N . LYS A 1 128 ? 19.609 -1.161 -15.332 1.00 95.94 128 LYS A N 1
ATOM 1046 C CA . LYS A 1 128 ? 19.325 -1.144 -13.888 1.00 95.94 128 LYS A CA 1
ATOM 1047 C C . LYS A 1 128 ? 18.020 -1.883 -13.606 1.00 95.94 128 LYS A C 1
ATOM 1049 O O . LYS A 1 128 ? 17.989 -2.747 -12.742 1.00 95.94 128 LYS A O 1
ATOM 1054 N N . TYR A 1 129 ? 16.968 -1.566 -14.361 1.00 97.25 129 TYR A N 1
ATOM 1055 C CA . TYR A 1 129 ? 15.655 -2.192 -14.205 1.00 97.25 129 TYR A CA 1
ATOM 1056 C C . TYR A 1 129 ? 15.689 -3.693 -14.511 1.00 97.25 129 TYR A C 1
ATOM 1058 O O . TYR A 1 129 ? 15.084 -4.473 -13.784 1.00 97.25 129 TYR A O 1
ATOM 1066 N N . TYR A 1 130 ? 16.426 -4.098 -15.549 1.00 97.75 130 TYR A N 1
ATOM 1067 C CA . TYR A 1 130 ? 16.588 -5.501 -15.939 1.00 97.75 130 TYR A CA 1
ATOM 1068 C C . TYR A 1 130 ? 17.423 -6.316 -14.941 1.00 97.75 130 TYR A C 1
ATOM 1070 O O . TYR A 1 130 ? 17.221 -7.517 -14.814 1.00 97.75 130 TYR A O 1
ATOM 1078 N N . ALA A 1 131 ? 18.373 -5.680 -14.251 1.00 97.06 131 ALA A N 1
ATOM 1079 C CA . ALA A 1 131 ? 19.245 -6.343 -13.284 1.00 97.06 131 ALA A CA 1
ATOM 1080 C C . ALA A 1 131 ? 18.611 -6.537 -11.895 1.00 97.06 131 ALA A C 1
ATOM 1082 O O . ALA A 1 131 ? 19.220 -7.201 -11.062 1.00 97.06 131 ALA A O 1
ATOM 1083 N N . CYS A 1 132 ? 17.438 -5.956 -11.623 1.00 96.25 132 CYS A N 1
ATOM 1084 C CA . CYS A 1 132 ? 16.741 -6.189 -10.360 1.00 96.25 132 CYS A CA 1
ATOM 1085 C C . CYS A 1 132 ? 16.167 -7.612 -10.335 1.00 96.25 132 CYS A C 1
ATOM 1087 O O . CYS A 1 132 ? 15.296 -7.938 -11.144 1.00 96.25 132 CYS A O 1
ATOM 1089 N N . ASP A 1 133 ? 16.662 -8.441 -9.414 1.00 96.12 133 ASP A N 1
ATOM 1090 C CA . ASP A 1 133 ? 16.148 -9.785 -9.157 1.00 96.12 133 ASP A CA 1
ATOM 1091 C C . ASP A 1 133 ? 15.111 -9.730 -8.021 1.00 96.12 133 ASP A C 1
ATOM 1093 O O . ASP A 1 133 ? 15.486 -9.543 -6.863 1.00 96.12 133 ASP A O 1
ATOM 1097 N N . PRO A 1 134 ? 13.804 -9.879 -8.312 1.00 94.75 134 PRO A N 1
ATOM 1098 C CA . PRO A 1 134 ? 12.762 -9.790 -7.295 1.00 94.75 134 PRO A CA 1
ATOM 1099 C C . PRO A 1 134 ? 12.751 -10.980 -6.326 1.00 94.75 134 PRO A C 1
ATOM 1101 O O . PRO A 1 134 ? 11.956 -10.954 -5.393 1.00 94.75 134 PRO A O 1
ATOM 1104 N N . HIS A 1 135 ? 13.563 -12.022 -6.546 1.00 94.38 135 HIS A N 1
ATOM 1105 C CA . HIS A 1 135 ? 13.646 -13.211 -5.691 1.00 94.38 135 HIS A CA 1
ATOM 1106 C C . HIS A 1 135 ? 14.865 -13.226 -4.756 1.00 94.38 135 HIS A C 1
ATOM 1108 O O . HIS A 1 135 ? 15.019 -14.180 -3.997 1.00 94.38 135 HIS A O 1
ATOM 1114 N N . ASP A 1 136 ? 15.718 -12.203 -4.795 1.00 94.25 136 ASP A N 1
ATOM 1115 C CA . ASP A 1 136 ? 16.923 -12.102 -3.962 1.00 94.25 136 ASP A CA 1
ATOM 1116 C C . ASP A 1 136 ? 16.603 -11.572 -2.547 1.00 94.25 136 ASP A C 1
ATOM 1118 O O . ASP A 1 136 ? 17.037 -10.483 -2.167 1.00 94.25 136 ASP A O 1
ATOM 1122 N N . PHE A 1 137 ? 15.786 -12.299 -1.774 1.00 90.94 137 PHE A N 1
ATOM 1123 C CA . PHE A 1 137 ? 15.395 -11.938 -0.402 1.00 90.94 137 PHE A CA 1
ATOM 1124 C C . PHE A 1 137 ? 15.218 -13.139 0.536 1.00 90.94 137 PHE A C 1
ATOM 1126 O O . PHE A 1 137 ? 14.934 -14.258 0.049 1.00 90.94 137 PHE A O 1
#

InterPro domains:
  IPR015883 Beta-hexosaminidase, catalytic domain [PF00728] (2-125)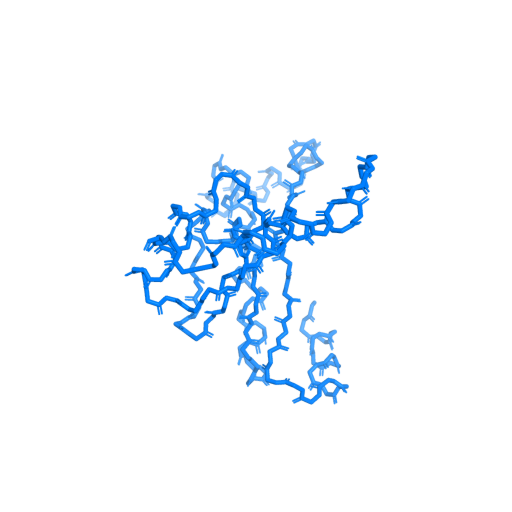
  IPR017853 Glycoside hydrolase superfamily [SSF51445] (3-135)
  IPR025705 Beta-hexosaminidase [PTHR22600] (1-135)